Protein AF-A0A3N5USH8-F1 (afdb_monomer)

pLDDT: mean 91.28, std 10.03, range [43.62, 98.44]

Solvent-accessible surface area (backbone atoms only — not comparable to full-atom values): 7309 Å² total; per-residue (Å²): 134,84,94,71,90,76,64,60,80,62,58,58,69,76,49,75,83,72,81,69,74,83,71,69,72,80,80,52,73,65,58,55,55,57,61,64,67,50,90,54,78,70,50,53,26,54,50,36,39,42,73,50,38,69,62,58,83,71,40,61,82,52,54,47,64,82,34,56,41,78,37,62,48,99,84,69,46,65,68,27,23,41,34,46,38,33,67,94,46,96,81,47,48,74,44,44,30,44,37,70,23,50,52,40,42,48,53,52,52,53,51,42,42,75,73,70,46,86,87,106

Sequence (120 aa):
MNNIILNWKIISKGLPVGPQNANDRIPDENEILEVLKYPDRRIKPVLYTMISSGIRIGAWEWLKWKNIIPIDDDKKAVIAAKIIVYDGEPEQYFSFITPEAYWSLKEWMEFREKQGEKIT

Mean predicted aligned error: 7.89 Å

Foldseek 3Di:
DDPDDDPVVVVVVPDPDPDVPVPDDDDDPVRLVVQVPPPDLVSQLVSQCCVFFVDDPVQVVQFAPVQWAFDADPVRHGQKTKGWTPPPDPPIDITIGGVSSVVSVVVVVVVCVVVVDDRD

Nearest PDB structures (foldseek):
  2rgn-assembly2_E  TM=4.443E-01  e=2.758E+00  Homo sapiens
  7nh5-assembly1_A  TM=3.935E-01  e=8.503E+00  Homo sapiens

Radius of gyration: 21.79 Å; Cα contacts (8 Å, |Δi|>4): 119; chains: 1; bounding box: 60×30×60 Å

Secondary structure (DSSP, 8-state):
-------HHHHGGGSPPPP-GGG-PPPPHHHHHHHHTSS-TTHHHHHHHHHHH---GGGGGT--GGGEEEEE-TTS-EEEEEEEESTTSTT-EEEEE-HHHHHHHHHHHHHHHHTT----

Structure (mmCIF, N/CA/C/O backbone):
data_AF-A0A3N5USH8-F1
#
_entry.id   AF-A0A3N5USH8-F1
#
loop_
_atom_site.group_PDB
_atom_site.id
_atom_site.type_symbol
_atom_site.label_atom_id
_atom_site.label_alt_id
_atom_site.label_comp_id
_atom_site.label_asym_id
_atom_site.label_entity_id
_atom_site.label_seq_id
_atom_site.pdbx_PDB_ins_code
_atom_site.Cartn_x
_atom_site.Cartn_y
_atom_site.Cartn_z
_atom_site.occupancy
_atom_site.B_iso_or_equiv
_atom_site.auth_seq_id
_atom_site.auth_comp_id
_atom_site.auth_asym_id
_atom_site.auth_atom_id
_atom_site.pdbx_PDB_model_num
ATOM 1 N N . MET A 1 1 ? 41.946 -18.782 -28.973 1.00 43.62 1 MET A N 1
ATOM 2 C CA . MET A 1 1 ? 40.928 -17.778 -29.354 1.00 43.62 1 MET A CA 1
ATOM 3 C C . MET A 1 1 ? 41.201 -17.382 -30.792 1.00 43.62 1 MET A C 1
ATOM 5 O O . MET A 1 1 ? 42.317 -16.970 -31.074 1.00 43.62 1 MET A O 1
ATOM 9 N N . ASN A 1 2 ? 40.250 -17.592 -31.702 1.00 56.69 2 ASN A N 1
ATOM 10 C CA . ASN A 1 2 ? 40.434 -17.263 -33.116 1.00 56.69 2 ASN A CA 1
ATOM 11 C C . ASN A 1 2 ? 40.090 -15.783 -33.349 1.00 56.69 2 ASN A C 1
ATOM 13 O O . ASN A 1 2 ? 38.939 -15.392 -33.174 1.00 56.69 2 ASN A O 1
ATOM 17 N N . ASN A 1 3 ? 41.082 -14.979 -33.747 1.00 67.19 3 ASN A N 1
ATOM 18 C CA . ASN A 1 3 ? 40.933 -13.562 -34.108 1.00 67.19 3 ASN A CA 1
ATOM 19 C C . ASN A 1 3 ? 40.282 -13.414 -35.494 1.00 67.19 3 ASN A C 1
ATOM 21 O O . ASN A 1 3 ? 40.924 -13.001 -36.457 1.00 67.19 3 ASN A O 1
ATOM 25 N N . ILE A 1 4 ? 39.010 -13.795 -35.612 1.00 84.19 4 ILE A N 1
ATOM 26 C CA . ILE A 1 4 ? 38.238 -13.651 -36.850 1.00 84.19 4 ILE A CA 1
ATOM 27 C C . ILE A 1 4 ? 37.389 -12.383 -36.747 1.00 84.19 4 ILE A C 1
ATOM 29 O O . ILE A 1 4 ? 36.644 -12.200 -35.785 1.00 84.19 4 ILE A O 1
ATOM 33 N N . ILE A 1 5 ? 37.487 -11.509 -37.750 1.00 84.00 5 ILE A N 1
ATOM 34 C CA . ILE A 1 5 ? 36.668 -10.296 -37.846 1.00 84.00 5 ILE A CA 1
ATOM 35 C C . ILE A 1 5 ? 35.278 -10.697 -38.352 1.00 84.00 5 ILE A C 1
ATOM 37 O O . ILE A 1 5 ? 35.115 -11.090 -39.506 1.00 84.00 5 ILE A O 1
ATOM 41 N N . LEU A 1 6 ? 34.270 -10.606 -37.484 1.00 85.12 6 LEU A N 1
ATOM 42 C CA . LEU A 1 6 ? 32.882 -10.909 -37.830 1.00 85.12 6 LEU A CA 1
ATOM 43 C C . LEU A 1 6 ? 32.180 -9.689 -38.437 1.00 85.12 6 LEU A C 1
ATOM 45 O O . LEU A 1 6 ? 32.269 -8.574 -37.922 1.00 85.12 6 LEU A O 1
ATOM 49 N N . ASN A 1 7 ? 31.418 -9.911 -39.511 1.00 89.44 7 ASN A N 1
ATOM 50 C CA . ASN A 1 7 ? 30.574 -8.878 -40.106 1.00 89.44 7 ASN A CA 1
ATOM 51 C C . ASN A 1 7 ? 29.234 -8.783 -39.363 1.00 89.44 7 ASN A C 1
ATOM 53 O O . ASN A 1 7 ? 28.224 -9.372 -39.760 1.00 89.44 7 ASN A O 1
ATOM 57 N N . TRP A 1 8 ? 29.229 -8.000 -38.286 1.00 86.00 8 TRP A N 1
ATOM 58 C CA . TRP A 1 8 ? 28.061 -7.788 -37.429 1.00 86.00 8 TRP A CA 1
ATOM 59 C C . TRP A 1 8 ? 26.826 -7.262 -38.167 1.00 86.00 8 TRP A C 1
ATOM 61 O O . TRP A 1 8 ? 25.711 -7.566 -37.758 1.00 86.00 8 TRP A O 1
ATOM 71 N N . LYS A 1 9 ? 27.000 -6.549 -39.288 1.00 86.19 9 LYS A N 1
ATOM 72 C CA . LYS A 1 9 ? 25.896 -6.017 -40.105 1.00 86.19 9 LYS A CA 1
ATOM 73 C C . LYS A 1 9 ? 25.118 -7.108 -40.848 1.00 86.19 9 LYS A C 1
ATOM 75 O O . LYS A 1 9 ? 23.963 -6.894 -41.202 1.00 86.19 9 LYS A O 1
ATOM 80 N N . ILE A 1 10 ? 25.748 -8.247 -41.141 1.00 86.69 10 ILE A N 1
ATOM 81 C CA . ILE A 1 10 ? 25.080 -9.405 -41.756 1.00 86.69 10 ILE A CA 1
ATOM 82 C C . ILE A 1 10 ? 24.402 -10.235 -40.670 1.00 86.69 10 ILE A C 1
ATOM 84 O O . ILE A 1 10 ? 23.238 -10.594 -40.815 1.00 86.69 10 ILE A O 1
ATOM 88 N N . ILE A 1 11 ? 25.110 -10.477 -39.565 1.00 85.62 11 ILE A N 1
ATOM 89 C CA . ILE A 1 11 ? 24.599 -11.255 -38.432 1.00 85.62 11 ILE A CA 1
ATOM 90 C C . ILE A 1 11 ? 23.337 -10.598 -37.856 1.00 85.62 11 ILE A C 1
ATOM 92 O O . ILE A 1 11 ? 22.336 -11.276 -37.646 1.00 85.62 11 ILE A O 1
ATOM 96 N N . SER A 1 12 ? 23.337 -9.272 -37.683 1.00 83.25 12 SER A N 1
ATOM 97 C CA . SER A 1 12 ? 22.196 -8.544 -37.120 1.00 83.25 12 SER A CA 1
ATOM 98 C C . SER A 1 12 ? 20.932 -8.579 -37.983 1.00 83.25 12 SER A C 1
ATOM 100 O O . SER A 1 12 ? 19.844 -8.423 -37.443 1.00 83.25 12 SER A O 1
ATOM 102 N N . LYS A 1 13 ? 21.037 -8.831 -39.297 1.00 86.75 13 LYS A N 1
ATOM 103 C CA . LYS A 1 13 ? 19.869 -8.970 -40.189 1.00 86.75 13 LYS A CA 1
ATOM 104 C C . LYS A 1 13 ? 19.096 -10.272 -39.983 1.00 86.75 13 LYS A C 1
ATOM 106 O O . LYS A 1 13 ? 17.933 -10.336 -40.360 1.00 86.75 13 LYS A O 1
ATOM 111 N N . GLY A 1 14 ? 19.751 -11.306 -39.453 1.00 85.94 14 GLY A N 1
ATOM 112 C CA . GLY A 1 14 ? 19.119 -12.590 -39.142 1.00 85.94 14 GLY A CA 1
ATOM 113 C C . GLY A 1 14 ? 18.526 -12.649 -37.735 1.00 85.94 14 GLY A C 1
ATOM 114 O O . GLY A 1 14 ? 17.847 -13.619 -37.405 1.00 85.94 14 GLY A O 1
ATOM 115 N N . LEU A 1 15 ? 18.787 -11.637 -36.902 1.00 86.00 15 LEU A N 1
ATOM 116 C CA . LEU A 1 15 ? 18.205 -11.547 -35.570 1.00 86.00 15 LEU A CA 1
ATOM 117 C C . LEU A 1 15 ? 16.768 -11.014 -35.671 1.00 86.00 15 LEU A C 1
ATOM 119 O O . LEU A 1 15 ? 16.515 -10.091 -36.450 1.00 86.00 15 LEU A O 1
ATOM 123 N N . PRO A 1 16 ? 15.822 -11.559 -34.889 1.00 81.75 16 PRO A N 1
ATOM 124 C CA . PRO A 1 16 ? 14.489 -10.984 -34.797 1.00 81.75 16 PRO A CA 1
ATOM 125 C C . PRO A 1 16 ? 14.575 -9.551 -34.261 1.00 81.75 16 PRO A C 1
ATOM 127 O O . PRO A 1 16 ? 15.474 -9.218 -33.482 1.00 81.75 16 PRO A O 1
ATOM 130 N N . VAL A 1 17 ? 13.624 -8.702 -34.659 1.00 78.44 17 VAL A N 1
ATOM 131 C CA . VAL A 1 17 ? 13.469 -7.375 -34.04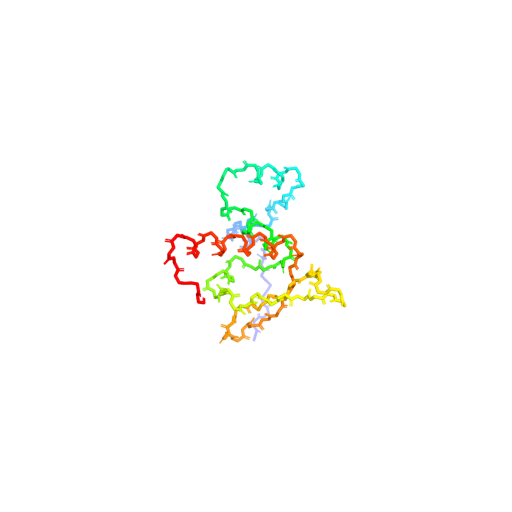9 1.00 78.44 17 VAL A CA 1
ATOM 132 C C . VAL A 1 17 ? 13.285 -7.587 -32.549 1.00 78.44 17 VAL A C 1
ATOM 134 O O . VAL A 1 17 ? 12.401 -8.337 -32.134 1.00 78.44 17 VAL A O 1
ATOM 137 N N . GLY A 1 18 ? 14.157 -6.973 -31.744 1.00 72.88 18 GLY A N 1
ATOM 138 C CA . GLY A 1 18 ? 14.062 -7.062 -30.291 1.00 72.88 18 GLY A CA 1
ATOM 139 C C . GLY A 1 18 ? 12.672 -6.616 -29.823 1.00 72.88 18 GLY A C 1
ATOM 140 O O . GLY A 1 18 ? 12.089 -5.714 -30.433 1.00 72.88 18 GLY A O 1
ATOM 141 N N . PRO A 1 19 ? 12.114 -7.240 -28.775 1.00 69.69 19 PRO A N 1
ATOM 142 C CA . PRO A 1 19 ? 10.787 -6.889 -28.296 1.00 69.69 19 PRO A CA 1
ATOM 143 C C . PRO A 1 19 ? 10.739 -5.401 -27.930 1.00 69.69 19 PRO A C 1
ATOM 145 O O . PRO A 1 19 ? 11.541 -4.922 -27.130 1.00 69.69 19 PRO A O 1
ATOM 148 N N . GLN A 1 20 ? 9.781 -4.667 -28.498 1.00 69.94 20 GLN A N 1
ATOM 149 C CA . GLN A 1 20 ? 9.556 -3.246 -28.206 1.00 69.94 20 GLN A CA 1
ATOM 150 C C . GLN A 1 20 ? 8.788 -3.045 -26.887 1.00 69.94 20 GLN A C 1
ATOM 152 O O . GLN A 1 20 ? 7.996 -2.119 -26.757 1.00 69.94 20 GLN A O 1
ATOM 157 N N . ASN A 1 21 ? 9.025 -3.899 -25.887 1.00 62.81 21 ASN A N 1
ATOM 158 C CA . ASN A 1 21 ? 8.359 -3.831 -24.579 1.00 62.81 21 ASN A CA 1
ATOM 159 C C . ASN A 1 21 ? 8.650 -2.508 -23.843 1.00 62.81 21 ASN A C 1
ATOM 161 O O . ASN A 1 21 ? 7.940 -2.146 -22.917 1.00 62.81 21 ASN A O 1
ATOM 165 N N . ALA A 1 22 ? 9.691 -1.782 -24.263 1.00 56.25 22 ALA A N 1
ATOM 166 C CA . ALA A 1 22 ? 10.040 -0.457 -23.761 1.00 56.25 22 ALA A CA 1
ATOM 167 C C . ALA A 1 22 ? 9.166 0.685 -24.325 1.00 56.25 22 ALA A C 1
ATOM 169 O O . ALA A 1 22 ? 9.337 1.825 -23.905 1.00 56.25 22 ALA A O 1
ATOM 170 N N . ASN A 1 23 ? 8.253 0.406 -25.264 1.00 61.22 23 ASN A N 1
ATOM 171 C CA . ASN A 1 23 ? 7.301 1.398 -25.781 1.00 61.22 23 ASN A CA 1
ATOM 172 C C . ASN A 1 23 ? 6.062 1.569 -24.887 1.00 61.22 23 ASN A C 1
ATOM 174 O O . ASN A 1 23 ? 5.161 2.323 -25.253 1.00 61.22 23 ASN A O 1
ATOM 178 N N . ASP A 1 24 ? 5.988 0.873 -23.750 1.00 72.69 24 ASP A N 1
ATOM 179 C CA . ASP A 1 24 ? 4.876 1.030 -22.818 1.00 72.69 24 ASP A CA 1
ATOM 180 C C . ASP A 1 24 ? 4.995 2.392 -22.116 1.00 72.69 24 ASP A C 1
ATOM 182 O O . ASP A 1 24 ? 5.934 2.657 -21.357 1.00 72.69 24 ASP A O 1
ATOM 186 N N . ARG A 1 25 ? 4.081 3.307 -22.448 1.00 86.19 25 ARG A N 1
ATOM 187 C CA . ARG A 1 25 ? 4.031 4.649 -21.859 1.00 86.19 25 ARG A CA 1
ATOM 188 C C . ARG A 1 25 ? 3.525 4.524 -20.426 1.00 86.19 25 ARG A C 1
ATOM 190 O O . ARG A 1 25 ? 2.534 3.842 -20.184 1.00 86.19 25 ARG A O 1
ATOM 197 N N . ILE A 1 26 ? 4.140 5.247 -19.490 1.00 87.69 26 ILE A N 1
ATOM 198 C CA . ILE A 1 26 ? 3.526 5.420 -18.170 1.00 87.69 26 ILE A CA 1
ATOM 199 C C . ILE A 1 26 ? 2.173 6.140 -18.315 1.00 87.69 26 ILE A C 1
ATOM 201 O O . ILE A 1 26 ? 2.076 7.082 -19.110 1.00 87.69 26 ILE A O 1
ATOM 205 N N . PRO A 1 27 ? 1.135 5.722 -17.575 1.00 90.50 27 PRO A N 1
ATOM 206 C CA . PRO A 1 27 ? -0.149 6.397 -17.631 1.00 90.50 27 PRO A CA 1
ATOM 207 C C . PRO A 1 27 ? -0.021 7.834 -17.122 1.00 90.50 27 PRO A C 1
ATOM 209 O O . PRO A 1 27 ? 0.801 8.129 -16.248 1.00 90.50 27 PRO A O 1
ATOM 212 N N . ASP A 1 28 ? -0.836 8.729 -17.668 1.00 93.38 28 ASP A N 1
ATOM 213 C CA . ASP A 1 28 ? -0.982 10.074 -17.124 1.00 93.38 28 ASP A CA 1
ATOM 214 C C . ASP A 1 28 ? -1.966 10.120 -15.945 1.00 93.38 28 ASP A C 1
ATOM 216 O O . ASP A 1 28 ? -2.676 9.163 -15.631 1.00 93.38 28 ASP A O 1
ATOM 220 N N . GLU A 1 29 ? -1.985 11.258 -15.253 1.00 94.06 29 GLU A N 1
ATOM 221 C CA . GLU A 1 29 ? -2.848 11.461 -14.090 1.00 94.06 29 GLU A CA 1
ATOM 222 C C . GLU A 1 29 ? -4.338 11.310 -14.438 1.00 94.06 29 GLU A C 1
ATOM 224 O O . GLU A 1 29 ? -5.089 10.713 -13.668 1.00 94.06 29 GLU A O 1
ATOM 229 N N . ASN A 1 30 ? -4.769 11.781 -15.613 1.00 96.56 30 ASN A N 1
ATOM 230 C CA . ASN A 1 30 ? -6.169 11.694 -16.026 1.00 96.56 30 ASN A CA 1
ATOM 231 C C . ASN A 1 30 ? -6.574 10.244 -16.306 1.00 96.56 30 ASN A C 1
ATOM 233 O O . ASN A 1 30 ? -7.642 9.821 -15.876 1.00 96.56 30 ASN A O 1
ATOM 237 N N . GLU A 1 31 ? -5.720 9.462 -16.962 1.00 94.81 31 GLU A N 1
ATOM 238 C CA . GLU A 1 31 ? -5.925 8.032 -17.194 1.00 94.81 31 GLU A CA 1
ATOM 239 C C . GLU A 1 31 ? -6.051 7.269 -15.869 1.00 94.81 31 GLU A C 1
ATOM 241 O O . GLU A 1 31 ? -6.958 6.451 -15.711 1.00 94.81 31 GLU A O 1
ATOM 246 N N . ILE A 1 32 ? -5.206 7.579 -14.878 1.00 94.50 32 ILE A N 1
ATOM 247 C CA . ILE A 1 32 ? -5.302 7.000 -13.527 1.00 94.50 32 ILE A CA 1
ATOM 248 C C . ILE A 1 32 ? -6.642 7.369 -12.871 1.00 94.50 32 ILE A C 1
ATOM 250 O O . ILE A 1 32 ? -7.304 6.509 -12.280 1.00 94.50 32 ILE A O 1
ATOM 254 N N . LEU A 1 33 ? -7.069 8.630 -12.988 1.00 94.94 33 LEU A N 1
ATOM 255 C CA . LEU A 1 33 ? -8.353 9.097 -12.460 1.00 94.94 33 LEU A CA 1
ATOM 256 C C . LEU A 1 33 ? -9.551 8.438 -13.159 1.00 94.94 33 LEU A C 1
ATOM 258 O O . LEU A 1 33 ? -10.542 8.140 -12.493 1.00 94.94 33 LEU A O 1
ATOM 262 N N . GLU A 1 34 ? -9.476 8.162 -14.463 1.00 96.12 34 GLU A N 1
ATOM 263 C CA . GLU A 1 34 ? -10.514 7.411 -15.180 1.00 96.12 34 GLU A CA 1
ATOM 264 C C . GLU A 1 34 ? -10.617 5.965 -14.679 1.00 96.12 34 GLU A C 1
ATOM 266 O O . GLU A 1 34 ? -11.724 5.477 -14.446 1.00 96.12 34 GLU A O 1
ATOM 271 N N . VAL A 1 35 ? -9.490 5.286 -14.422 1.00 94.81 35 VAL A N 1
ATOM 272 C CA . VAL A 1 35 ? -9.496 3.921 -13.858 1.00 94.81 35 VAL A CA 1
ATOM 273 C C . VAL A 1 35 ? -10.192 3.887 -12.493 1.00 94.81 35 VAL A C 1
ATOM 275 O O . VAL A 1 35 ? -10.941 2.953 -12.202 1.00 94.81 35 VAL A O 1
ATOM 278 N N . LEU A 1 36 ? -10.015 4.924 -11.668 1.00 93.62 36 LEU A N 1
ATOM 279 C CA . LEU A 1 36 ? -10.675 5.035 -10.361 1.00 93.62 36 LEU A CA 1
ATOM 280 C C . LEU A 1 36 ? -12.199 5.184 -10.437 1.00 93.62 36 LEU A C 1
ATOM 282 O O . LEU A 1 36 ? -12.872 4.908 -9.443 1.00 93.62 36 LEU A O 1
ATOM 286 N N . LYS A 1 37 ? -12.761 5.598 -11.579 1.00 94.38 37 LYS A N 1
ATOM 287 C CA . LYS A 1 37 ? -14.219 5.680 -11.771 1.00 94.38 37 LYS A CA 1
ATOM 288 C C . LYS A 1 37 ? -14.864 4.314 -11.989 1.00 94.38 37 LYS A C 1
ATOM 290 O O . LYS A 1 37 ? -16.091 4.213 -11.945 1.00 94.38 37 LYS A O 1
ATOM 295 N N . TYR A 1 38 ? -14.072 3.270 -12.241 1.00 94.94 38 TYR A N 1
ATOM 296 C CA . TYR A 1 38 ? -14.601 1.929 -12.430 1.00 94.94 38 TYR A CA 1
ATOM 297 C C . TYR A 1 38 ? -15.335 1.465 -11.155 1.00 94.94 38 TYR A C 1
ATOM 299 O O . TYR A 1 38 ? -14.776 1.546 -10.062 1.00 94.94 38 TYR A O 1
ATOM 307 N N . PRO A 1 39 ? -16.581 0.966 -11.258 1.00 92.25 39 PRO A N 1
ATOM 308 C CA . PRO A 1 39 ? -17.468 0.785 -10.102 1.00 92.25 39 PRO A CA 1
ATOM 309 C C . PRO A 1 39 ? -17.048 -0.338 -9.142 1.00 92.25 39 PRO A C 1
ATOM 311 O O . PRO A 1 39 ? -17.646 -0.511 -8.079 1.00 92.25 39 PRO A O 1
ATOM 314 N N . ASP A 1 40 ? -16.047 -1.137 -9.503 1.00 95.00 40 ASP A N 1
ATOM 315 C CA . ASP A 1 40 ? -15.576 -2.234 -8.671 1.00 95.00 40 ASP A CA 1
ATOM 316 C C . ASP A 1 40 ? -14.636 -1.742 -7.563 1.00 95.00 40 ASP A C 1
ATOM 318 O O . ASP A 1 40 ? -13.518 -1.280 -7.801 1.00 95.00 40 ASP A O 1
ATOM 322 N N . ARG A 1 41 ? -15.082 -1.944 -6.321 1.00 93.06 41 ARG A N 1
ATOM 323 C CA . ARG A 1 41 ? -14.351 -1.646 -5.081 1.00 93.06 41 ARG A CA 1
ATOM 324 C C . ARG A 1 41 ? -12.943 -2.242 -5.006 1.00 93.06 41 ARG A C 1
ATOM 326 O O . ARG A 1 41 ? -12.128 -1.736 -4.246 1.00 93.06 41 ARG A O 1
ATOM 333 N N . ARG A 1 42 ? -12.650 -3.303 -5.764 1.00 93.94 42 ARG A N 1
ATOM 334 C CA . ARG A 1 42 ? -11.340 -3.974 -5.784 1.00 93.94 42 ARG A CA 1
ATOM 335 C C . ARG A 1 42 ? -10.272 -3.176 -6.526 1.00 93.94 42 ARG A C 1
ATOM 337 O O . ARG A 1 42 ? -9.091 -3.349 -6.245 1.00 93.94 42 ARG A O 1
ATOM 344 N N . ILE A 1 43 ? -10.664 -2.310 -7.460 1.00 95.75 43 ILE A N 1
ATOM 345 C CA . ILE A 1 43 ? -9.710 -1.591 -8.315 1.00 95.75 43 ILE A CA 1
ATOM 346 C C . ILE A 1 43 ? -8.917 -0.563 -7.516 1.00 95.75 43 ILE A C 1
ATOM 348 O O . ILE A 1 43 ? -7.691 -0.532 -7.595 1.00 95.75 43 ILE A O 1
ATOM 352 N N . LYS A 1 44 ? -9.606 0.236 -6.698 1.00 95.81 44 LYS A N 1
ATOM 353 C CA . LYS A 1 44 ? -9.000 1.300 -5.892 1.00 95.81 44 LYS A CA 1
ATOM 354 C C . LYS A 1 44 ? -7.835 0.819 -5.002 1.00 95.81 44 LYS A C 1
ATOM 356 O O . LYS A 1 44 ? -6.755 1.394 -5.132 1.00 95.81 44 LYS A O 1
ATOM 361 N N . PRO A 1 45 ? -7.977 -0.227 -4.158 1.00 96.38 45 PRO A N 1
ATOM 362 C CA . PRO A 1 45 ? -6.874 -0.697 -3.320 1.00 96.38 45 PRO A CA 1
ATOM 363 C C . PRO A 1 45 ? -5.690 -1.246 -4.117 1.00 96.38 45 PRO A C 1
ATOM 365 O O . PRO A 1 45 ? -4.542 -0.985 -3.754 1.00 96.38 45 PRO A O 1
ATOM 368 N N . VAL A 1 46 ? -5.937 -1.962 -5.219 1.00 96.06 46 VAL A N 1
ATOM 369 C CA . VAL A 1 46 ? -4.862 -2.476 -6.084 1.00 96.06 46 VAL A CA 1
ATOM 370 C C . VAL A 1 46 ? -4.093 -1.320 -6.721 1.00 96.06 46 VAL A C 1
ATOM 372 O O . VAL A 1 46 ? -2.866 -1.274 -6.637 1.00 96.06 46 VAL A O 1
ATOM 375 N N . LEU A 1 47 ? -4.809 -0.357 -7.304 1.00 96.31 47 LEU A N 1
ATOM 376 C CA . LEU A 1 47 ? -4.215 0.781 -7.998 1.00 96.31 47 LEU A CA 1
ATOM 377 C C . LEU A 1 47 ? -3.394 1.659 -7.050 1.00 96.31 47 LEU A C 1
ATOM 379 O O . LEU A 1 47 ? -2.234 1.952 -7.334 1.00 96.31 47 LEU A O 1
ATOM 383 N N . TYR A 1 48 ? -3.959 2.027 -5.897 1.00 97.12 48 TYR A N 1
ATOM 384 C CA . TYR A 1 48 ? -3.252 2.841 -4.909 1.00 97.12 48 TYR A CA 1
ATOM 385 C C . TYR A 1 48 ? -2.005 2.142 -4.373 1.00 97.12 48 TYR A C 1
ATOM 387 O O . TYR A 1 48 ? -0.964 2.784 -4.237 1.00 97.12 48 TYR A O 1
ATOM 395 N N . THR A 1 49 ? -2.071 0.833 -4.122 1.00 97.50 49 THR A N 1
ATOM 396 C CA . THR A 1 49 ? -0.906 0.060 -3.671 1.00 97.50 49 THR A CA 1
ATOM 397 C C . THR A 1 49 ? 0.198 0.070 -4.723 1.00 97.50 49 THR A C 1
ATOM 399 O O . THR A 1 49 ? 1.3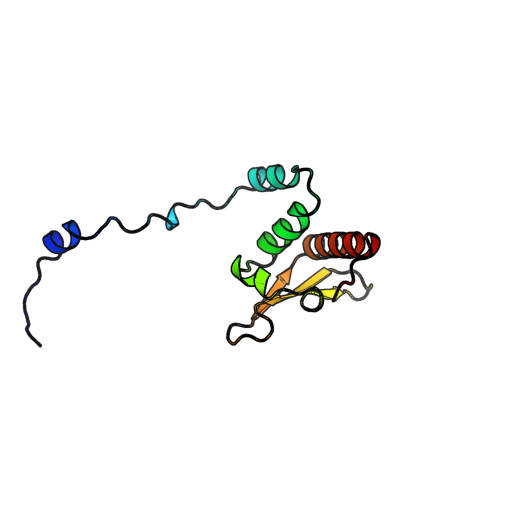39 0.379 -4.393 1.00 97.50 49 THR A O 1
ATOM 402 N N . MET A 1 50 ? -0.124 -0.204 -5.991 1.00 95.75 50 MET A N 1
ATOM 403 C CA . MET A 1 50 ? 0.865 -0.240 -7.078 1.00 95.75 50 MET A CA 1
ATOM 404 C C . MET A 1 50 ? 1.544 1.115 -7.295 1.00 95.75 50 MET A C 1
ATOM 406 O O . MET A 1 50 ? 2.770 1.176 -7.368 1.00 95.75 50 MET A O 1
ATOM 410 N N . ILE A 1 51 ? 0.758 2.196 -7.358 1.00 95.19 51 ILE A N 1
ATOM 411 C CA . ILE A 1 51 ? 1.273 3.549 -7.613 1.00 95.19 51 ILE A CA 1
ATOM 412 C C . ILE A 1 51 ? 2.159 4.026 -6.458 1.00 95.19 51 ILE A C 1
ATOM 414 O O . ILE A 1 51 ? 3.206 4.620 -6.695 1.00 95.19 51 ILE A O 1
ATOM 418 N N . SER A 1 52 ? 1.759 3.760 -5.211 1.00 96.94 52 SER A N 1
ATOM 419 C CA . SER A 1 52 ? 2.479 4.261 -4.033 1.00 96.94 52 SER A CA 1
ATOM 420 C C . SER A 1 52 ? 3.717 3.440 -3.666 1.00 96.94 52 SER A C 1
ATOM 422 O O . SER A 1 52 ? 4.721 4.017 -3.261 1.00 96.94 52 SER A O 1
ATOM 424 N N . SER A 1 53 ? 3.669 2.113 -3.820 1.00 97.06 53 SER A N 1
ATOM 425 C CA . SER A 1 53 ? 4.757 1.224 -3.382 1.00 97.06 53 SER A CA 1
ATOM 426 C C . SER A 1 53 ? 5.816 0.923 -4.431 1.00 97.06 53 SER A C 1
ATOM 428 O O . SER A 1 53 ? 6.910 0.478 -4.065 1.00 97.06 53 SER A O 1
ATOM 430 N N . GLY A 1 54 ? 5.491 1.079 -5.718 1.00 94.88 54 GLY A N 1
ATOM 431 C CA . GLY A 1 54 ? 6.367 0.675 -6.817 1.00 94.88 54 GLY A CA 1
ATOM 432 C C . GLY A 1 54 ? 6.666 -0.830 -6.858 1.00 94.88 54 GLY A C 1
ATOM 433 O O . GLY A 1 54 ? 7.697 -1.234 -7.401 1.00 94.88 54 GLY A O 1
ATOM 434 N N . ILE A 1 55 ? 5.820 -1.679 -6.260 1.00 96.31 55 ILE A N 1
ATOM 435 C CA . ILE A 1 55 ? 5.999 -3.135 -6.327 1.00 96.31 55 ILE A CA 1
ATOM 436 C C . ILE A 1 55 ? 5.731 -3.666 -7.735 1.00 96.31 55 ILE A C 1
ATOM 438 O O . ILE A 1 55 ? 4.952 -3.117 -8.512 1.00 96.31 55 ILE A O 1
ATOM 442 N N . ARG A 1 56 ? 6.374 -4.788 -8.060 1.00 93.56 56 ARG A N 1
ATOM 443 C CA . ARG A 1 56 ? 6.101 -5.521 -9.301 1.00 93.56 56 ARG A CA 1
ATOM 444 C C . ARG A 1 56 ? 4.793 -6.291 -9.167 1.00 93.56 56 ARG A C 1
ATOM 446 O O . ARG A 1 56 ? 4.484 -6.774 -8.086 1.00 93.56 56 ARG A O 1
ATOM 453 N N . ILE A 1 57 ? 4.091 -6.508 -10.281 1.00 94.12 57 ILE A N 1
ATOM 454 C CA . ILE A 1 57 ? 2.837 -7.282 -10.297 1.00 94.12 57 ILE A CA 1
ATOM 455 C C . ILE A 1 57 ? 2.988 -8.699 -9.714 1.00 94.12 57 ILE A C 1
ATOM 457 O O . ILE A 1 57 ? 2.058 -9.206 -9.102 1.00 94.12 57 ILE A O 1
ATOM 461 N N . GLY A 1 58 ? 4.170 -9.315 -9.831 1.00 93.62 58 GLY A N 1
ATOM 462 C CA . GLY A 1 58 ? 4.443 -10.615 -9.212 1.00 93.62 58 GLY A CA 1
ATOM 463 C C . GLY A 1 58 ? 4.292 -10.596 -7.689 1.00 93.62 58 GLY A C 1
ATOM 464 O O . GLY A 1 58 ? 3.779 -11.546 -7.120 1.00 93.62 58 GLY A O 1
ATOM 465 N N . ALA A 1 59 ? 4.624 -9.491 -7.016 1.00 94.56 59 ALA A N 1
ATOM 466 C CA . ALA A 1 59 ? 4.589 -9.401 -5.556 1.00 94.56 59 ALA A CA 1
ATOM 467 C C . ALA A 1 59 ? 3.228 -9.738 -4.924 1.00 94.56 59 ALA A C 1
ATOM 469 O O . ALA A 1 59 ? 3.187 -10.163 -3.770 1.00 94.56 59 ALA A O 1
ATOM 470 N N . TRP A 1 60 ? 2.128 -9.561 -5.664 1.00 94.00 60 TRP A N 1
ATOM 471 C CA . TRP A 1 60 ? 0.777 -9.853 -5.187 1.00 94.00 60 TRP A CA 1
ATOM 472 C C . TRP A 1 60 ? 0.577 -11.311 -4.767 1.00 94.00 60 TRP A C 1
ATOM 474 O O . TRP A 1 60 ? -0.222 -11.561 -3.871 1.00 94.00 60 TRP A O 1
ATOM 484 N N . GLU A 1 61 ? 1.305 -12.258 -5.362 1.00 92.19 61 GLU A N 1
ATOM 485 C CA . GLU A 1 61 ? 1.195 -13.686 -5.032 1.00 92.19 61 GLU A CA 1
ATOM 486 C C . GLU A 1 61 ? 1.657 -13.998 -3.595 1.00 92.19 61 GLU A C 1
ATOM 488 O O . GLU A 1 61 ? 1.088 -14.866 -2.933 1.00 92.19 61 GLU A O 1
ATOM 493 N N . TRP A 1 62 ? 2.620 -13.235 -3.067 1.00 92.06 62 TRP A N 1
ATOM 494 C CA . TRP A 1 62 ? 3.160 -13.407 -1.711 1.00 92.06 62 TRP A CA 1
ATOM 495 C C . TRP A 1 62 ? 2.545 -12.455 -0.683 1.00 92.06 62 TRP A C 1
ATOM 497 O O . TRP A 1 62 ? 2.742 -12.634 0.522 1.00 92.06 62 TRP A O 1
ATOM 507 N N . LEU A 1 63 ? 1.819 -11.431 -1.135 1.00 93.50 63 LEU A N 1
ATOM 508 C CA . LEU A 1 63 ? 1.337 -10.365 -0.270 1.00 93.50 63 LEU A CA 1
ATOM 509 C C . LEU A 1 63 ? 0.129 -10.817 0.561 1.00 93.50 63 LEU A C 1
ATOM 511 O O . LEU A 1 63 ? 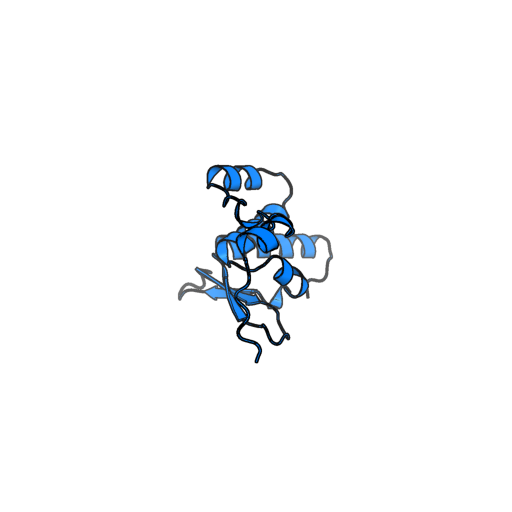-0.930 -11.155 0.034 1.00 93.50 63 LEU A O 1
ATOM 515 N N . LYS A 1 64 ? 0.270 -10.761 1.885 1.00 94.25 64 LYS A N 1
ATOM 516 C CA . LYS A 1 64 ? -0.790 -11.045 2.864 1.00 94.25 64 LYS A CA 1
ATOM 517 C C . LYS A 1 64 ? -1.122 -9.794 3.663 1.00 94.25 64 LYS A C 1
ATOM 519 O O . LYS A 1 64 ? -0.320 -8.866 3.753 1.00 94.25 64 LYS A O 1
ATOM 524 N N . TRP A 1 65 ? -2.288 -9.777 4.309 1.00 95.31 65 TRP A N 1
ATOM 525 C CA . TRP A 1 65 ? -2.720 -8.609 5.083 1.00 95.31 65 TRP A CA 1
ATOM 526 C C . TRP A 1 65 ? -1.735 -8.246 6.203 1.00 95.31 65 TRP A C 1
ATOM 528 O O . TRP A 1 65 ? -1.391 -7.079 6.368 1.00 95.31 65 TRP A O 1
ATOM 538 N N . LYS A 1 66 ? -1.166 -9.252 6.881 1.00 95.44 66 LYS A N 1
ATOM 539 C CA . LYS A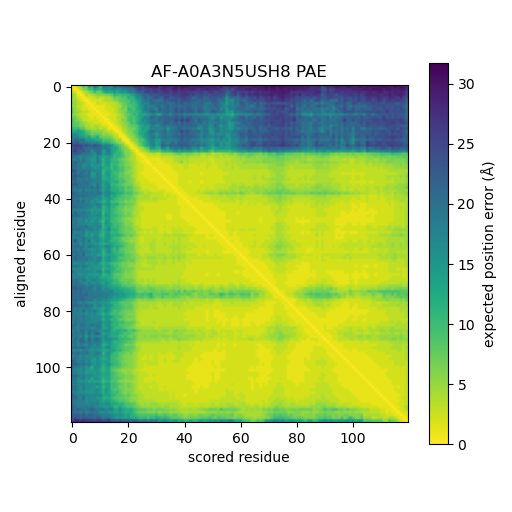 1 66 ? -0.110 -9.075 7.895 1.00 95.44 66 LYS A CA 1
ATOM 540 C C . LYS A 1 66 ? 1.142 -8.329 7.399 1.00 95.44 66 LYS A C 1
ATOM 542 O O . LYS A 1 66 ? 1.938 -7.876 8.215 1.00 95.44 66 LYS A O 1
ATOM 547 N N . ASN A 1 67 ? 1.367 -8.256 6.084 1.00 96.75 67 ASN A N 1
ATOM 548 C CA . ASN A 1 67 ? 2.537 -7.596 5.506 1.00 96.75 67 ASN A CA 1
ATOM 549 C C . ASN A 1 67 ? 2.364 -6.077 5.393 1.00 96.75 67 ASN A C 1
ATOM 551 O O . ASN A 1 67 ? 3.341 -5.393 5.087 1.00 96.75 67 ASN A O 1
ATOM 555 N N . ILE A 1 68 ? 1.157 -5.562 5.639 1.00 97.56 68 ILE A N 1
ATOM 556 C CA . ILE A 1 68 ? 0.842 -4.135 5.661 1.00 97.56 68 ILE A CA 1
ATOM 557 C C . ILE A 1 68 ? 0.864 -3.656 7.114 1.00 97.56 68 ILE A C 1
ATOM 559 O O . ILE A 1 68 ? 0.004 -4.015 7.914 1.00 97.56 68 ILE A O 1
ATOM 563 N N . ILE A 1 69 ? 1.862 -2.846 7.462 1.00 98.06 69 ILE A N 1
ATOM 564 C CA . ILE A 1 69 ? 2.106 -2.384 8.833 1.00 98.06 69 ILE A CA 1
ATOM 565 C C . ILE A 1 69 ? 1.917 -0.861 8.868 1.00 98.06 69 ILE A C 1
ATOM 567 O O . ILE A 1 69 ? 2.743 -0.153 8.285 1.00 98.06 69 ILE A O 1
ATOM 571 N N . PRO A 1 70 ? 0.857 -0.333 9.510 1.00 97.88 70 PRO A N 1
ATOM 572 C CA . PRO A 1 70 ? 0.635 1.107 9.589 1.00 97.88 70 PRO A CA 1
ATOM 573 C C . PRO A 1 70 ? 1.752 1.807 10.367 1.00 97.88 70 PRO A C 1
ATOM 575 O O . PRO A 1 70 ? 2.348 1.242 11.287 1.00 97.88 70 PRO A O 1
ATOM 578 N N . ILE A 1 71 ? 2.033 3.043 9.968 1.00 97.94 71 ILE A N 1
ATOM 579 C CA . ILE A 1 71 ? 2.960 3.957 10.627 1.00 97.94 71 ILE A CA 1
ATOM 580 C C . ILE A 1 71 ? 2.132 5.146 11.099 1.00 97.94 71 ILE A C 1
ATOM 582 O O . ILE A 1 71 ? 1.578 5.885 10.280 1.00 97.94 71 ILE A O 1
ATOM 586 N N . ASP A 1 72 ? 2.070 5.311 12.414 1.00 97.62 72 ASP A N 1
ATOM 587 C CA . ASP A 1 72 ? 1.275 6.342 13.066 1.00 97.62 72 ASP A CA 1
ATOM 588 C C . ASP A 1 72 ? 2.150 7.526 13.502 1.00 97.62 72 ASP A C 1
ATOM 590 O O . ASP A 1 72 ? 3.334 7.360 13.805 1.00 97.62 72 ASP A O 1
ATOM 594 N N . ASP A 1 73 ? 1.560 8.719 13.557 1.00 95.50 73 ASP A N 1
ATOM 595 C CA . ASP A 1 73 ? 2.152 9.887 14.2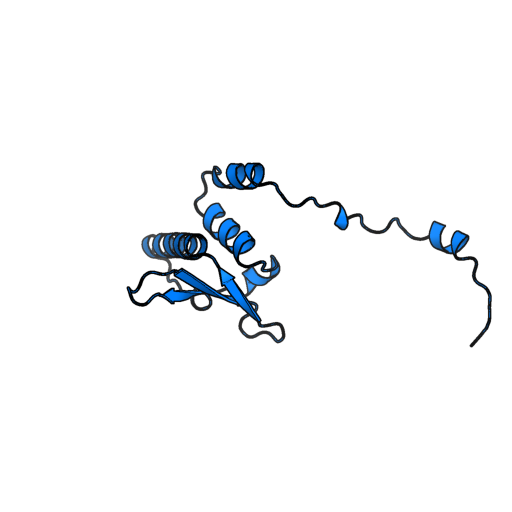11 1.00 95.50 73 ASP A CA 1
ATOM 596 C C . ASP A 1 73 ? 1.913 9.889 15.739 1.00 95.50 73 ASP A C 1
ATOM 598 O O . ASP A 1 73 ? 1.238 9.019 16.299 1.00 95.50 73 ASP A O 1
ATOM 602 N N . ASP A 1 74 ? 2.412 10.920 16.429 1.00 95.50 74 ASP A N 1
ATOM 603 C CA . ASP A 1 74 ? 2.222 11.101 17.879 1.00 95.50 74 ASP A CA 1
ATOM 604 C C . ASP A 1 74 ? 0.740 11.189 18.299 1.00 95.50 74 ASP A C 1
ATOM 606 O O . ASP A 1 74 ? 0.391 10.950 19.458 1.00 95.50 74 ASP A O 1
ATOM 610 N N . LYS A 1 75 ? -0.153 11.532 17.364 1.00 94.81 75 LYS A N 1
ATOM 611 C CA . LYS A 1 75 ? -1.603 11.632 17.566 1.00 94.81 75 LYS A CA 1
ATOM 612 C C . LYS A 1 75 ? -2.339 10.346 17.182 1.00 94.81 75 LYS A C 1
ATOM 614 O O . LYS A 1 75 ? -3.570 10.334 17.228 1.00 94.81 75 LYS A O 1
ATOM 619 N N . LYS A 1 76 ? -1.618 9.263 16.863 1.00 92.25 76 LYS A N 1
ATOM 620 C CA . LYS A 1 76 ? -2.155 7.977 16.386 1.00 92.25 76 LYS A CA 1
ATOM 621 C C . LYS A 1 76 ? -2.888 8.071 15.043 1.00 92.25 76 LYS A C 1
ATOM 623 O O . LYS A 1 76 ? -3.792 7.279 14.770 1.00 92.25 76 LYS A O 1
ATOM 628 N N . ALA A 1 77 ? -2.542 9.051 14.216 1.00 94.25 77 ALA A N 1
ATOM 629 C CA . ALA A 1 77 ? -3.014 9.134 12.845 1.00 94.25 77 ALA A CA 1
ATOM 630 C C . ALA A 1 77 ? -2.056 8.371 11.924 1.00 94.25 77 ALA A C 1
ATOM 632 O O . ALA A 1 77 ? -0.849 8.602 11.956 1.00 94.25 77 ALA A O 1
ATOM 633 N N . VAL A 1 78 ? -2.600 7.492 11.079 1.00 96.56 78 VAL A N 1
ATOM 634 C CA . VAL A 1 78 ? -1.821 6.753 10.076 1.00 96.56 78 VAL A CA 1
ATOM 635 C C . VAL A 1 78 ? -1.299 7.743 9.033 1.00 96.56 78 VAL A C 1
ATOM 637 O O . VAL A 1 78 ? -2.087 8.314 8.276 1.00 96.56 78 VAL A O 1
ATOM 640 N N . ILE A 1 79 ? 0.019 7.924 8.978 1.00 97.56 79 ILE A N 1
ATOM 641 C CA . ILE A 1 79 ? 0.703 8.828 8.036 1.00 97.56 79 ILE A CA 1
ATOM 642 C C . ILE A 1 79 ? 1.332 8.095 6.849 1.00 97.56 79 ILE A C 1
ATOM 644 O O . ILE A 1 79 ? 1.598 8.711 5.822 1.00 97.56 79 ILE A O 1
ATOM 648 N N . ALA A 1 80 ? 1.568 6.790 6.977 1.00 97.62 80 ALA A N 1
ATOM 649 C CA . ALA A 1 80 ? 2.031 5.893 5.921 1.00 97.62 80 ALA A CA 1
ATOM 650 C C . ALA A 1 80 ? 1.794 4.439 6.359 1.00 97.62 80 ALA A C 1
ATOM 652 O O . ALA A 1 80 ? 1.393 4.181 7.493 1.00 97.62 80 ALA A O 1
ATOM 653 N N . ALA A 1 81 ? 2.095 3.467 5.502 1.00 98.44 81 ALA A N 1
ATOM 654 C CA . ALA A 1 81 ? 2.27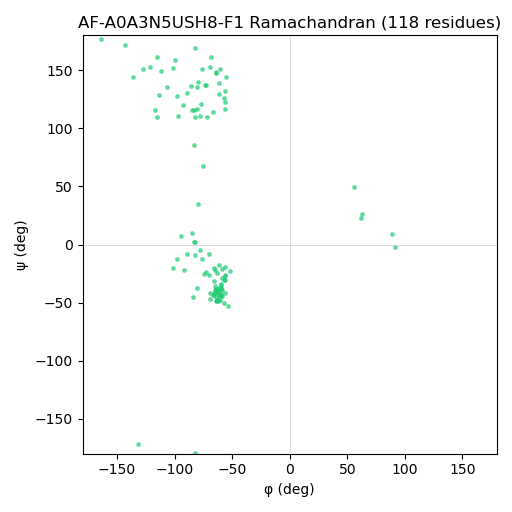5 2.088 5.948 1.00 98.44 81 ALA A CA 1
ATOM 655 C C . ALA A 1 81 ? 3.503 1.457 5.290 1.00 98.44 81 ALA A C 1
ATOM 657 O O . ALA A 1 81 ? 3.813 1.721 4.129 1.00 98.44 81 ALA A O 1
ATOM 658 N N . LYS A 1 82 ? 4.212 0.614 6.038 1.00 98.31 82 LYS A N 1
ATOM 659 C CA . LYS A 1 82 ? 5.271 -0.251 5.519 1.00 98.31 82 LYS A CA 1
ATOM 660 C C . LYS A 1 82 ? 4.630 -1.475 4.871 1.00 98.31 82 LYS A C 1
ATOM 662 O O . LYS A 1 82 ? 3.751 -2.094 5.464 1.00 98.31 82 LYS A O 1
ATOM 667 N N . ILE A 1 83 ? 5.114 -1.852 3.694 1.00 98.25 83 ILE A N 1
ATOM 668 C CA . ILE A 1 83 ? 4.735 -3.087 3.002 1.00 98.25 83 ILE A CA 1
ATOM 669 C C . ILE A 1 83 ? 5.946 -4.019 2.933 1.00 98.25 83 ILE A C 1
ATOM 671 O O . ILE A 1 83 ? 7.029 -3.594 2.531 1.00 98.25 83 ILE A O 1
ATOM 675 N N . ILE A 1 84 ? 5.781 -5.277 3.347 1.00 98.00 84 ILE A N 1
ATOM 676 C CA . ILE A 1 84 ? 6.787 -6.336 3.166 1.00 98.00 84 ILE A CA 1
ATOM 677 C C . ILE A 1 84 ? 6.477 -7.066 1.859 1.00 98.00 84 ILE A C 1
ATOM 679 O O . ILE A 1 84 ? 5.391 -7.615 1.692 1.00 98.00 84 ILE A O 1
ATOM 683 N N . VAL A 1 85 ? 7.427 -7.048 0.933 1.00 97.44 85 VAL A N 1
ATOM 684 C CA . VAL A 1 85 ? 7.302 -7.574 -0.426 1.00 97.44 85 VAL A CA 1
ATOM 685 C C . VAL A 1 85 ? 8.092 -8.872 -0.526 1.00 97.44 85 VAL A C 1
ATOM 687 O O . VAL A 1 85 ? 9.221 -8.907 -0.044 1.00 97.44 85 VAL A O 1
ATOM 690 N N . TYR A 1 86 ? 7.513 -9.902 -1.153 1.00 96.44 86 TYR A N 1
ATOM 691 C CA . TYR A 1 86 ? 8.079 -11.259 -1.224 1.00 96.44 86 TYR A CA 1
ATOM 692 C C . TYR A 1 86 ? 8.378 -11.854 0.169 1.00 96.44 86 TYR A C 1
ATOM 694 O O . TYR A 1 86 ? 9.479 -12.322 0.437 1.00 96.44 86 TYR A O 1
ATOM 702 N N . ASP A 1 87 ? 7.400 -11.784 1.083 1.00 95.38 87 ASP A N 1
ATOM 703 C CA . ASP A 1 87 ? 7.526 -12.274 2.468 1.00 95.38 87 ASP A CA 1
ATOM 704 C C . ASP A 1 87 ? 7.924 -13.759 2.517 1.00 95.38 87 ASP A C 1
ATOM 706 O O . ASP A 1 87 ? 7.156 -14.627 2.099 1.00 95.38 87 ASP A O 1
ATOM 710 N N . GLY A 1 88 ? 9.106 -14.038 3.067 1.00 93.38 88 GLY A N 1
ATOM 711 C CA . GLY A 1 88 ? 9.676 -15.382 3.180 1.00 93.38 88 GLY A CA 1
ATOM 712 C C . GLY A 1 88 ? 10.564 -15.830 2.014 1.00 93.38 88 GLY A C 1
ATOM 713 O O . GLY A 1 88 ? 11.125 -16.920 2.101 1.00 93.38 88 GLY A O 1
ATOM 714 N N . GLU A 1 89 ? 10.737 -15.012 0.973 1.00 95.31 89 GLU A N 1
ATOM 715 C CA . GLU A 1 89 ? 11.584 -15.326 -0.187 1.00 95.31 89 GLU A CA 1
ATOM 716 C C . GLU A 1 89 ? 12.973 -14.658 -0.105 1.00 95.31 89 GLU A C 1
ATOM 718 O O . GLU A 1 89 ? 13.139 -13.643 0.582 1.00 95.31 89 GLU A O 1
ATOM 723 N N . PRO A 1 90 ? 13.992 -15.166 -0.825 1.00 95.62 90 PRO A N 1
ATOM 724 C CA . PRO A 1 90 ? 15.319 -14.542 -0.888 1.00 95.62 90 PRO A CA 1
ATOM 725 C C . PRO A 1 90 ? 15.305 -13.086 -1.379 1.00 95.62 90 PRO A C 1
ATOM 727 O O . PRO A 1 90 ? 16.142 -12.282 -0.968 1.00 95.62 90 PRO A O 1
ATOM 730 N N . GLU A 1 91 ? 14.352 -12.734 -2.242 1.00 94.81 91 GLU A N 1
ATOM 731 C CA . GLU A 1 91 ? 14.177 -11.403 -2.825 1.00 94.81 91 GLU A CA 1
ATOM 732 C C . GLU A 1 91 ? 13.366 -10.447 -1.935 1.00 94.81 91 GLU A C 1
ATOM 734 O O . GLU A 1 91 ? 12.982 -9.367 -2.394 1.00 94.81 91 GLU A O 1
ATOM 739 N N . GLN A 1 92 ? 13.088 -10.813 -0.678 1.00 97.31 92 GLN A N 1
ATOM 740 C CA . GLN A 1 92 ? 12.293 -10.001 0.237 1.00 97.31 92 GLN A CA 1
ATOM 741 C C . GLN A 1 92 ? 12.867 -8.591 0.420 1.00 97.31 92 GLN A C 1
ATOM 743 O O . GLN A 1 92 ? 14.040 -8.398 0.744 1.00 97.31 92 GLN A O 1
ATOM 748 N N . TYR A 1 93 ? 12.002 -7.585 0.318 1.00 97.44 93 TYR A N 1
ATOM 749 C CA . TYR A 1 93 ? 12.328 -6.201 0.661 1.00 97.44 93 TYR A CA 1
ATOM 750 C C . TYR A 1 93 ? 11.129 -5.508 1.304 1.00 97.44 93 TYR A C 1
ATOM 752 O O . TYR A 1 93 ? 10.026 -6.049 1.351 1.00 97.44 93 TYR A O 1
ATOM 760 N N . PHE A 1 94 ? 11.336 -4.302 1.828 1.00 97.88 94 PHE A N 1
ATOM 761 C CA . PHE A 1 94 ? 10.229 -3.455 2.255 1.00 97.88 94 PHE A CA 1
ATOM 762 C C . PHE A 1 94 ? 10.105 -2.233 1.352 1.00 97.88 94 PHE A C 1
ATOM 764 O O . PHE A 1 94 ? 11.098 -1.721 0.840 1.00 97.88 94 PHE A O 1
ATOM 771 N N . SER A 1 95 ? 8.878 -1.755 1.196 1.00 97.88 95 SER A N 1
ATOM 772 C CA . SER A 1 95 ? 8.560 -0.461 0.596 1.00 97.88 95 SER A CA 1
ATOM 773 C C . SER A 1 95 ? 7.566 0.275 1.501 1.00 97.88 95 SER A C 1
ATOM 775 O O . SER A 1 95 ? 7.279 -0.172 2.620 1.00 97.88 95 SER A O 1
ATOM 777 N N . PHE A 1 96 ? 7.029 1.391 1.027 1.00 98.31 96 PHE A N 1
ATOM 778 C CA . PHE A 1 96 ? 6.012 2.171 1.719 1.00 98.31 96 PHE A CA 1
ATOM 779 C C . PHE A 1 96 ? 4.814 2.421 0.814 1.00 98.31 96 PHE A C 1
ATOM 781 O O . PHE A 1 96 ? 4.948 2.486 -0.401 1.00 98.31 96 PHE A O 1
ATOM 788 N N . ILE A 1 97 ? 3.644 2.570 1.419 1.00 98.44 97 ILE A N 1
ATOM 789 C CA . ILE A 1 97 ? 2.425 3.018 0.752 1.00 98.44 97 ILE A CA 1
ATOM 790 C C . ILE A 1 97 ? 1.905 4.281 1.432 1.00 98.44 97 ILE A C 1
ATOM 792 O O . ILE A 1 97 ? 2.145 4.503 2.625 1.00 98.44 97 ILE A O 1
ATOM 796 N N . THR A 1 98 ? 1.188 5.105 0.671 1.00 98.19 98 THR A N 1
ATOM 797 C CA . THR A 1 98 ? 0.550 6.316 1.199 1.00 98.19 98 THR A CA 1
ATOM 798 C C . THR A 1 98 ? -0.599 5.957 2.154 1.00 98.19 98 THR A C 1
ATOM 800 O O . THR A 1 98 ? -1.109 4.827 2.117 1.00 98.19 98 THR A O 1
ATOM 803 N N . PRO A 1 99 ? -1.046 6.883 3.022 1.00 97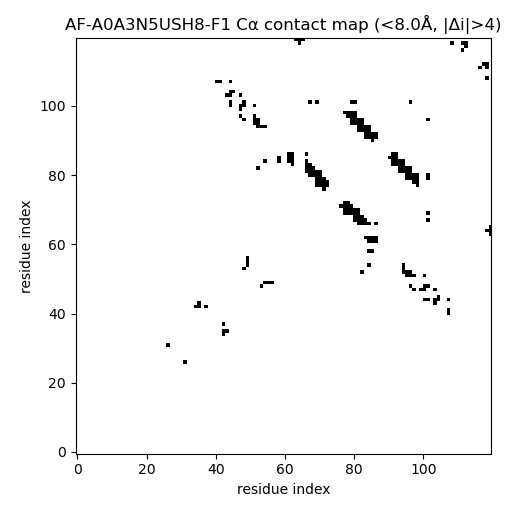.94 99 PRO A N 1
ATOM 804 C CA . PRO A 1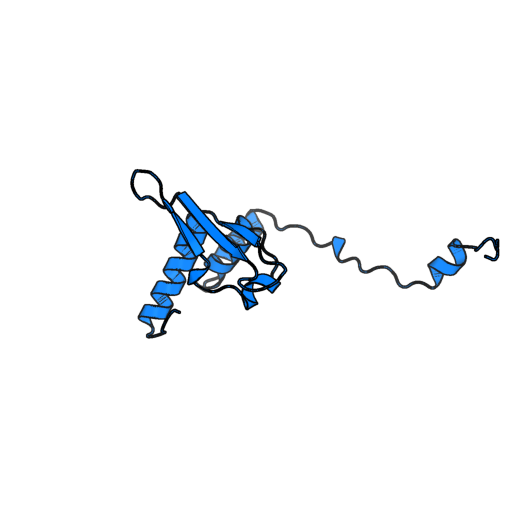 99 ? -2.178 6.615 3.904 1.00 97.94 99 PRO A CA 1
ATOM 805 C C . PRO A 1 99 ? -3.461 6.285 3.124 1.00 97.94 99 PRO A C 1
ATOM 807 O O . PRO A 1 99 ? -4.215 5.411 3.546 1.00 97.94 99 PRO A O 1
ATOM 810 N N . GLU A 1 100 ? -3.702 6.889 1.957 1.00 97.25 100 GLU A N 1
ATOM 811 C CA . GLU A 1 100 ? -4.865 6.592 1.106 1.00 97.25 100 GLU A CA 1
ATOM 812 C C . GLU A 1 100 ? -4.862 5.136 0.625 1.00 97.25 100 GLU A C 1
ATOM 814 O O . GLU A 1 100 ? -5.904 4.473 0.631 1.00 97.25 100 GLU A O 1
ATOM 819 N N . ALA A 1 101 ? -3.688 4.620 0.247 1.00 97.75 101 ALA A N 1
ATOM 820 C CA . ALA A 1 101 ? -3.513 3.224 -0.131 1.00 97.75 101 ALA A CA 1
ATOM 821 C C . ALA A 1 101 ? -3.818 2.293 1.048 1.00 97.75 101 ALA A C 1
ATOM 823 O O . ALA A 1 101 ? -4.621 1.368 0.905 1.00 97.75 101 ALA A O 1
ATOM 824 N N . TYR A 1 102 ? -3.267 2.583 2.230 1.00 98.12 102 TYR A N 1
ATOM 825 C CA . TYR A 1 102 ? -3.548 1.816 3.444 1.00 98.12 102 TYR A CA 1
ATOM 826 C C . TYR A 1 102 ? -5.047 1.774 3.770 1.00 98.12 102 TYR A C 1
ATOM 828 O O . TYR A 1 102 ? -5.6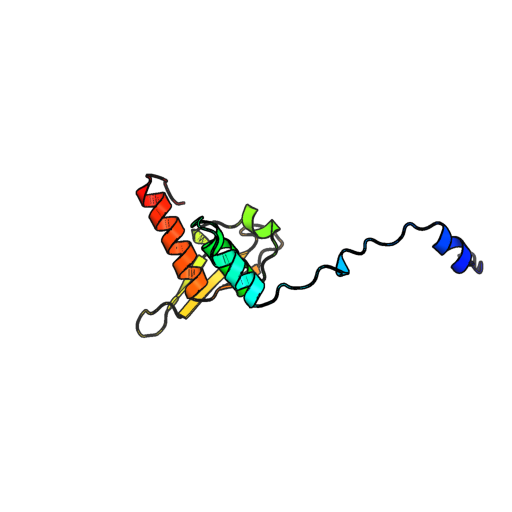08 0.692 3.954 1.00 98.12 102 TYR A O 1
ATOM 836 N N . TRP A 1 103 ? -5.720 2.927 3.789 1.00 97.88 103 TRP A N 1
ATOM 837 C CA . TRP A 1 103 ? -7.148 2.996 4.106 1.00 97.88 103 TRP A CA 1
ATOM 838 C C . TRP A 1 103 ? -8.010 2.272 3.073 1.00 97.88 103 TRP A C 1
ATOM 840 O O . TRP A 1 103 ? -8.947 1.577 3.457 1.00 97.88 103 TRP A O 1
ATOM 850 N N . SER A 1 104 ? -7.665 2.354 1.785 1.00 97.25 104 SER A N 1
ATOM 851 C CA . SER A 1 104 ? -8.379 1.611 0.740 1.00 97.25 104 SER A CA 1
ATOM 852 C C . SER A 1 104 ? -8.233 0.089 0.882 1.00 97.25 104 SER A C 1
ATOM 854 O O . SER A 1 104 ? -9.207 -0.643 0.700 1.00 97.25 104 SER A O 1
ATOM 856 N N . LEU A 1 105 ? -7.045 -0.404 1.260 1.00 97.19 105 LEU A N 1
ATOM 857 C CA . LEU A 1 105 ? -6.829 -1.822 1.556 1.00 97.19 105 LEU A CA 1
ATOM 858 C C . LEU A 1 105 ? -7.603 -2.251 2.803 1.00 97.19 105 LEU A C 1
ATOM 860 O O . LEU A 1 105 ? -8.239 -3.304 2.797 1.00 97.19 105 LEU A O 1
ATOM 864 N N . LYS A 1 106 ? -7.573 -1.428 3.856 1.00 96.81 106 LYS A N 1
ATOM 865 C CA . LYS A 1 106 ? -8.287 -1.694 5.105 1.00 96.81 106 LYS A CA 1
ATOM 866 C C . LYS A 1 106 ? -9.795 -1.786 4.875 1.00 96.81 106 LYS A C 1
ATOM 868 O O . LYS A 1 106 ? -10.403 -2.763 5.294 1.00 96.81 106 LYS A O 1
ATOM 873 N N . GLU A 1 107 ? -10.376 -0.832 4.149 1.00 96.50 107 GLU A N 1
ATOM 874 C CA . GLU A 1 107 ? -11.794 -0.844 3.769 1.00 96.50 107 GLU A CA 1
ATOM 875 C C . GLU A 1 107 ? -12.162 -2.130 3.008 1.00 96.50 107 GLU A C 1
ATOM 877 O O . GLU A 1 107 ? -13.198 -2.748 3.271 1.00 96.50 107 GLU A O 1
ATOM 882 N N . TRP A 1 108 ? -11.292 -2.579 2.097 1.00 95.94 108 TRP A N 1
ATOM 883 C CA . TRP A 1 108 ? -11.487 -3.830 1.367 1.00 95.94 108 TRP A CA 1
ATOM 884 C C . TRP A 1 108 ? -11.435 -5.064 2.281 1.00 95.94 108 TRP A C 1
ATOM 886 O O . TRP A 1 108 ? -12.292 -5.943 2.162 1.00 95.94 108 TRP A O 1
ATOM 896 N N . MET A 1 109 ? -10.485 -5.131 3.220 1.00 95.62 109 MET A N 1
ATOM 897 C CA . MET A 1 109 ? -10.411 -6.228 4.195 1.00 95.62 109 MET A CA 1
ATOM 898 C C . MET A 1 109 ? -11.626 -6.248 5.128 1.00 95.62 109 MET A C 1
ATOM 900 O O . MET A 1 109 ? -12.232 -7.302 5.308 1.00 95.62 109 MET A O 1
ATOM 904 N N . GLU A 1 110 ? -12.035 -5.093 5.656 1.00 95.62 110 GLU A N 1
ATOM 905 C CA . GLU A 1 110 ? -13.227 -4.960 6.505 1.00 95.62 110 GLU A CA 1
ATOM 906 C C . GLU A 1 110 ? -14.504 -5.364 5.759 1.00 95.62 110 GLU A C 1
ATOM 908 O O . GLU A 1 110 ? -15.410 -5.969 6.333 1.00 95.62 110 GLU A O 1
ATOM 913 N N . PHE A 1 111 ? -14.605 -5.048 4.464 1.00 95.81 111 PHE A N 1
ATOM 914 C CA . PHE A 1 111 ? -15.722 -5.510 3.649 1.00 95.81 111 PHE A CA 1
ATOM 915 C C . PHE A 1 111 ? -15.760 -7.037 3.548 1.00 95.81 111 PHE A C 1
ATOM 917 O O . PHE A 1 111 ? -16.824 -7.618 3.758 1.00 95.81 111 PHE A O 1
ATOM 924 N N . ARG A 1 112 ? -14.624 -7.681 3.254 1.00 94.88 112 ARG A N 1
ATOM 925 C CA . ARG A 1 112 ? -14.524 -9.148 3.168 1.00 94.88 112 ARG A CA 1
ATOM 926 C C . ARG A 1 112 ? -14.858 -9.816 4.501 1.00 94.88 112 ARG A C 1
ATOM 928 O O . ARG A 1 112 ? -15.629 -10.771 4.531 1.00 94.88 112 ARG A O 1
ATOM 935 N N . GLU A 1 113 ? -14.366 -9.260 5.605 1.00 95.81 113 GLU A N 1
ATOM 936 C CA . GLU A 1 113 ? -14.710 -9.717 6.955 1.00 95.81 113 GLU A CA 1
ATOM 937 C C . GLU A 1 113 ? -16.223 -9.628 7.213 1.00 95.81 113 GLU A C 1
ATOM 939 O O . GLU A 1 113 ? -16.834 -10.592 7.674 1.00 95.81 113 GLU A O 1
ATOM 944 N N . LYS A 1 114 ? -16.874 -8.523 6.817 1.00 95.81 114 LYS A N 1
ATOM 945 C CA . LYS A 1 114 ? -18.341 -8.372 6.895 1.00 95.81 114 LYS A CA 1
ATOM 946 C C . LYS A 1 114 ? -19.104 -9.374 6.024 1.00 95.81 114 LYS A C 1
ATOM 948 O O . LYS A 1 114 ? -20.262 -9.652 6.320 1.00 95.81 114 LYS A O 1
ATOM 953 N N . GLN A 1 115 ? -18.490 -9.908 4.966 1.00 95.69 115 GLN A N 1
ATOM 954 C CA . GLN A 1 115 ? -19.062 -11.002 4.168 1.00 95.69 115 GLN A CA 1
ATOM 955 C C . GLN A 1 115 ? -18.830 -12.391 4.797 1.00 95.69 115 GLN A C 1
ATOM 957 O O . GLN A 1 115 ? -19.247 -13.396 4.227 1.00 95.69 115 GLN A O 1
ATOM 962 N N . GLY A 1 116 ? -18.195 -12.466 5.972 1.00 94.00 116 GLY A N 1
ATOM 963 C CA . GLY A 1 116 ? -17.920 -13.710 6.692 1.00 94.00 116 GLY A CA 1
ATOM 964 C C . GLY A 1 116 ? -16.596 -14.378 6.317 1.00 94.00 116 GLY A C 1
ATOM 965 O O . GLY A 1 116 ? -16.345 -15.509 6.737 1.00 94.00 116 GLY A O 1
ATOM 966 N N . GLU A 1 117 ? -15.736 -13.711 5.542 1.00 94.25 117 GLU A N 1
ATOM 967 C CA . GLU A 1 117 ? -14.401 -14.224 5.245 1.00 94.25 117 GLU A CA 1
ATOM 968 C C . GLU A 1 117 ? -13.481 -14.091 6.465 1.00 94.25 117 GLU A C 1
ATOM 970 O O . GLU A 1 117 ? -13.439 -13.057 7.129 1.00 94.25 117 GLU A O 1
ATOM 975 N N . LYS A 1 118 ? -12.685 -15.129 6.741 1.00 88.62 118 LYS A N 1
ATOM 976 C CA . LYS A 1 118 ? -11.605 -15.045 7.731 1.00 88.62 118 LYS A CA 1
ATOM 977 C C . LYS A 1 118 ? -10.378 -14.421 7.077 1.00 88.62 118 LYS A C 1
ATOM 979 O O . LYS A 1 118 ? -9.747 -15.053 6.233 1.00 88.62 118 LYS A O 1
ATOM 984 N N . ILE A 1 119 ? -10.050 -13.195 7.471 1.00 84.31 119 ILE A N 1
ATOM 985 C CA . ILE A 1 119 ? -8.851 -12.495 7.003 1.00 84.31 119 ILE A CA 1
ATOM 986 C C . ILE A 1 119 ? -7.662 -12.949 7.857 1.00 84.31 119 ILE A C 1
ATOM 988 O O . ILE A 1 119 ? -7.654 -12.739 9.068 1.00 84.31 119 ILE A O 1
ATOM 992 N N . THR A 1 120 ? -6.686 -13.606 7.231 1.00 66.62 120 THR A N 1
ATOM 993 C CA . THR A 1 120 ? -5.452 -14.118 7.860 1.00 66.62 120 THR A CA 1
ATOM 994 C C . THR A 1 120 ? -4.210 -13.497 7.246 1.00 66.62 120 THR A C 1
ATOM 996 O O . THR A 1 120 ? -4.222 -13.296 6.009 1.00 66.62 120 THR A O 1
#